Protein AF-A0A6G0UVH1-F1 (afdb_monomer_lite)

Structure (mmCIF, N/CA/C/O backbone):
data_AF-A0A6G0UVH1-F1
#
_entry.id   AF-A0A6G0UVH1-F1
#
loop_
_atom_site.group_PDB
_atom_site.id
_atom_site.type_symbol
_atom_site.label_atom_id
_atom_site.label_alt_id
_atom_site.label_comp_id
_atom_site.label_asym_id
_atom_site.label_entity_id
_atom_site.label_seq_id
_atom_site.pdbx_PDB_ins_code
_atom_site.Cartn_x
_atom_site.Cartn_y
_atom_site.Cartn_z
_atom_site.occupancy
_atom_site.B_iso_or_equiv
_atom_site.auth_seq_id
_atom_site.auth_comp_id
_atom_site.auth_asym_id
_atom_site.auth_atom_id
_atom_site.pdbx_PDB_model_num
ATOM 1 N N . MET A 1 1 ? 10.258 -23.123 -9.016 1.00 53.75 1 MET A N 1
ATOM 2 C CA . MET A 1 1 ? 9.969 -23.293 -7.576 1.00 53.75 1 MET A CA 1
ATOM 3 C C . MET A 1 1 ? 9.618 -21.955 -6.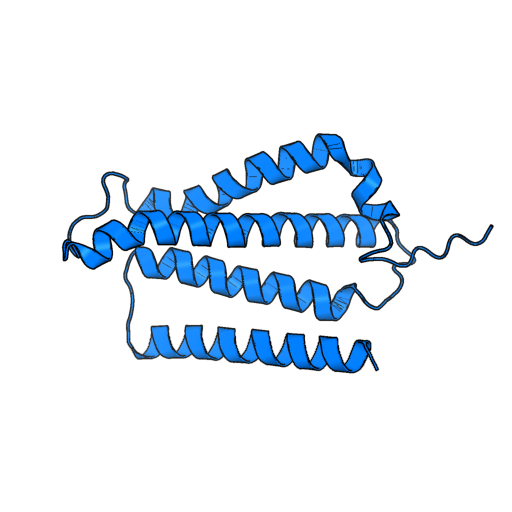923 1.00 53.75 1 MET A C 1
ATOM 5 O O . MET A 1 1 ? 8.527 -21.839 -6.387 1.00 53.75 1 MET A O 1
ATOM 9 N N . THR A 1 2 ? 10.441 -20.913 -7.093 1.00 67.81 2 THR A N 1
ATOM 10 C CA . THR A 1 2 ? 10.200 -19.553 -6.563 1.00 67.81 2 THR A CA 1
ATOM 11 C C . THR A 1 2 ? 8.867 -18.926 -7.005 1.00 67.81 2 THR A C 1
ATOM 13 O O . THR A 1 2 ? 8.185 -18.324 -6.189 1.00 67.81 2 THR A O 1
ATOM 16 N N . LYS A 1 3 ? 8.424 -19.139 -8.257 1.00 70.12 3 LYS A N 1
ATOM 17 C CA . LYS A 1 3 ? 7.145 -18.590 -8.765 1.00 70.12 3 LYS A CA 1
ATOM 18 C C . LYS A 1 3 ? 5.922 -19.067 -7.988 1.00 70.12 3 LYS A C 1
ATOM 20 O O . LYS A 1 3 ? 5.084 -18.277 -7.585 1.00 70.12 3 LYS A O 1
ATOM 25 N N . ILE A 1 4 ? 5.831 -20.383 -7.793 1.00 79.62 4 ILE A N 1
ATOM 26 C CA . ILE A 1 4 ? 4.699 -21.020 -7.113 1.00 79.62 4 ILE A CA 1
ATOM 27 C C . ILE A 1 4 ? 4.638 -20.514 -5.673 1.00 79.62 4 ILE A C 1
ATOM 29 O O . ILE A 1 4 ? 3.560 -20.205 -5.185 1.00 79.62 4 ILE A O 1
ATOM 33 N N . PHE A 1 5 ? 5.796 -20.345 -5.030 1.00 81.25 5 PHE A N 1
ATOM 34 C CA . PHE A 1 5 ? 5.878 -19.767 -3.695 1.00 81.25 5 PHE A CA 1
ATOM 35 C C . PHE A 1 5 ? 5.316 -18.339 -3.641 1.00 81.25 5 PHE A C 1
ATOM 37 O O . PHE A 1 5 ? 4.487 -18.064 -2.783 1.00 81.25 5 PHE A O 1
ATOM 44 N N . PHE A 1 6 ? 5.690 -17.455 -4.572 1.00 78.75 6 PHE A N 1
ATOM 45 C CA . PHE A 1 6 ? 5.151 -16.089 -4.611 1.00 78.75 6 PHE A CA 1
ATOM 46 C C . PHE A 1 6 ? 3.652 -16.042 -4.924 1.00 78.75 6 PHE A C 1
ATOM 48 O O . PHE A 1 6 ? 2.946 -15.254 -4.300 1.00 78.75 6 PHE A O 1
ATOM 55 N N . TYR A 1 7 ? 3.137 -16.893 -5.819 1.00 82.38 7 TYR A N 1
ATOM 56 C CA . TYR A 1 7 ? 1.691 -16.981 -6.068 1.00 82.38 7 TYR A CA 1
ATOM 57 C C . TYR A 1 7 ? 0.928 -17.464 -4.838 1.00 82.38 7 TYR A C 1
ATOM 59 O O . TYR A 1 7 ? -0.088 -16.875 -4.476 1.00 82.38 7 TYR A O 1
ATOM 67 N N . VAL A 1 8 ? 1.433 -18.504 -4.171 1.00 88.75 8 VAL A N 1
ATOM 68 C CA . VAL A 1 8 ? 0.836 -19.024 -2.937 1.00 88.75 8 VAL A CA 1
ATOM 69 C C . VAL A 1 8 ? 0.906 -17.975 -1.829 1.00 88.75 8 VAL A C 1
ATOM 71 O O . VAL A 1 8 ? -0.094 -17.759 -1.157 1.00 88.75 8 VAL A O 1
ATOM 74 N N . ALA A 1 9 ? 2.032 -17.276 -1.674 1.00 89.00 9 ALA A N 1
ATOM 75 C CA . ALA A 1 9 ? 2.186 -16.204 -0.693 1.00 89.00 9 ALA A CA 1
ATOM 76 C C . ALA A 1 9 ? 1.253 -15.019 -0.988 1.00 89.00 9 ALA A C 1
ATOM 78 O O . ALA A 1 9 ? 0.584 -14.536 -0.083 1.00 89.00 9 ALA A O 1
ATOM 79 N N . THR A 1 10 ? 1.140 -14.609 -2.254 1.00 90.44 10 THR A N 1
ATOM 80 C CA . THR A 1 10 ? 0.212 -13.554 -2.693 1.00 90.44 10 THR A CA 1
ATOM 81 C C . T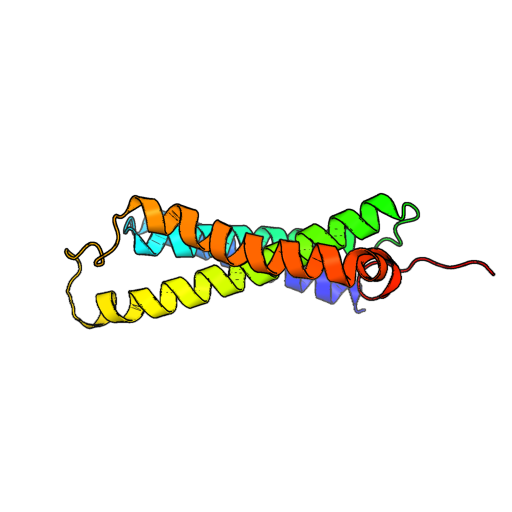HR A 1 10 ? -1.226 -13.936 -2.381 1.00 90.44 10 THR A C 1
ATOM 83 O O . THR A 1 10 ? -1.936 -13.171 -1.734 1.00 90.44 10 THR A O 1
ATOM 86 N N . PHE A 1 11 ? -1.647 -15.137 -2.787 1.00 92.06 11 PHE A N 1
ATOM 87 C CA . PHE A 1 11 ? -2.980 -15.649 -2.487 1.00 92.06 11 PHE A CA 1
ATOM 88 C C . PHE A 1 11 ? -3.232 -15.696 -0.978 1.00 92.06 11 PHE A C 1
ATOM 90 O O . PHE A 1 11 ? -4.271 -15.235 -0.519 1.00 92.06 11 PHE A O 1
ATOM 97 N N . TRP A 1 12 ? -2.270 -16.211 -0.210 1.00 94.44 12 TRP A N 1
ATOM 98 C CA . TRP A 1 12 ? -2.365 -16.331 1.239 1.00 94.44 12 TRP A CA 1
ATOM 99 C C . TRP A 1 12 ? -2.543 -14.970 1.907 1.00 94.44 12 TRP A C 1
ATOM 101 O O . TRP A 1 12 ? -3.492 -14.787 2.665 1.00 94.44 12 TRP A O 1
ATOM 111 N N . VAL A 1 13 ? -1.678 -14.002 1.598 1.00 94.00 13 VAL A N 1
ATOM 112 C CA . VAL A 1 13 ? -1.757 -12.666 2.196 1.00 94.00 13 VAL A CA 1
ATOM 113 C C . VAL A 1 13 ? -3.056 -11.976 1.801 1.00 94.00 13 VAL A C 1
ATOM 115 O O . VAL A 1 13 ? -3.789 -11.546 2.685 1.00 94.00 13 VAL A O 1
ATOM 118 N N . VAL A 1 14 ? -3.401 -11.944 0.510 1.00 94.94 14 VAL A N 1
ATOM 119 C CA . VAL A 1 14 ? -4.637 -11.299 0.039 1.00 94.94 14 VAL A CA 1
ATOM 120 C C . VAL A 1 14 ? -5.873 -11.932 0.684 1.00 94.94 14 VAL A C 1
ATOM 122 O O . VAL A 1 14 ? -6.758 -11.208 1.137 1.00 94.94 14 VAL A O 1
ATOM 125 N N . LEU A 1 15 ? -5.929 -13.264 0.784 1.00 96.31 15 LEU A N 1
ATOM 126 C CA . LEU A 1 15 ? -7.036 -13.972 1.428 1.00 96.31 15 LEU A CA 1
ATOM 127 C C . LEU A 1 15 ? -7.188 -13.567 2.897 1.00 96.31 15 LEU A C 1
ATOM 129 O O . LEU A 1 15 ? -8.288 -13.211 3.319 1.00 96.31 15 LEU A O 1
ATOM 133 N N . TRP A 1 16 ? -6.101 -13.593 3.670 1.00 96.94 16 TRP A N 1
ATOM 134 C CA . TRP A 1 16 ? -6.151 -13.231 5.087 1.00 96.94 16 TRP A CA 1
ATOM 135 C C . TRP A 1 16 ? -6.487 -11.758 5.295 1.00 96.94 16 TRP A C 1
ATOM 137 O O . TRP A 1 16 ? -7.307 -11.450 6.156 1.00 96.94 16 TRP A O 1
ATOM 147 N N . THR A 1 17 ? -5.952 -10.857 4.472 1.00 95.38 17 THR A N 1
ATOM 148 C CA . THR A 1 17 ? -6.303 -9.434 4.530 1.00 95.38 17 THR A CA 1
ATOM 149 C C . THR A 1 17 ? -7.789 -9.208 4.236 1.00 95.38 17 THR A C 1
ATOM 151 O O . THR A 1 17 ? -8.446 -8.451 4.948 1.00 95.38 17 THR A O 1
ATOM 154 N N . LEU A 1 18 ? -8.363 -9.913 3.254 1.00 95.56 18 LEU A N 1
ATOM 155 C CA . LEU A 1 18 ? -9.803 -9.856 2.971 1.00 95.56 18 LEU A CA 1
ATOM 156 C C . LEU A 1 18 ? -10.648 -10.403 4.128 1.00 95.56 18 LEU A C 1
ATOM 158 O O . LEU A 1 18 ? -11.663 -9.800 4.474 1.00 95.56 18 LEU A O 1
ATOM 162 N N . ILE A 1 19 ? -10.234 -11.511 4.751 1.00 95.62 19 ILE A N 1
ATOM 163 C CA . ILE A 1 19 ? -10.915 -12.064 5.932 1.00 95.62 19 ILE A CA 1
ATOM 164 C C . ILE A 1 19 ? -10.916 -11.043 7.075 1.00 95.62 19 ILE A C 1
ATOM 166 O O . ILE A 1 19 ? -11.957 -10.851 7.709 1.00 95.62 19 ILE A O 1
ATOM 170 N N . THR A 1 20 ? -9.797 -10.355 7.317 1.00 92.75 20 THR A N 1
ATOM 171 C CA . THR A 1 20 ? -9.705 -9.301 8.339 1.00 92.75 20 THR A CA 1
ATOM 172 C C . THR A 1 20 ? -10.653 -8.144 8.029 1.00 92.75 20 THR A C 1
ATOM 174 O O . THR A 1 20 ? -11.429 -7.741 8.900 1.00 92.75 20 THR A O 1
ATOM 177 N N . ILE A 1 21 ? -10.686 -7.674 6.775 1.00 92.69 21 ILE A N 1
ATOM 178 C CA . ILE A 1 21 ? -11.628 -6.637 6.328 1.00 92.69 21 ILE A CA 1
ATOM 179 C C . ILE A 1 21 ? -13.074 -7.064 6.618 1.00 92.69 21 ILE A C 1
ATOM 181 O O . ILE A 1 21 ? -13.810 -6.327 7.278 1.00 92.69 21 ILE A O 1
ATOM 185 N N . ILE A 1 22 ? -13.469 -8.257 6.161 1.00 93.00 22 ILE A N 1
ATOM 186 C CA . ILE A 1 22 ? -14.830 -8.791 6.322 1.00 93.00 22 ILE A CA 1
ATOM 187 C C . ILE A 1 22 ? -15.188 -8.925 7.804 1.00 93.00 22 ILE A C 1
ATOM 189 O O . ILE A 1 22 ? -16.258 -8.481 8.214 1.00 93.00 22 ILE A O 1
ATOM 193 N N . THR A 1 23 ? -14.296 -9.495 8.614 1.00 91.25 23 THR A N 1
ATOM 194 C CA . THR A 1 23 ? -14.519 -9.684 10.056 1.00 91.25 23 THR A CA 1
ATOM 195 C C . THR A 1 23 ? -14.762 -8.347 10.745 1.00 91.25 23 THR A C 1
ATOM 197 O O . THR A 1 23 ? -15.733 -8.203 11.484 1.00 91.25 23 THR A O 1
ATOM 200 N N . ASN A 1 24 ? -13.952 -7.335 10.438 1.00 87.50 24 ASN A N 1
ATOM 201 C CA . ASN A 1 24 ? -14.120 -5.999 11.001 1.00 87.50 24 ASN A CA 1
ATOM 202 C C . ASN A 1 24 ? -15.450 -5.341 10.588 1.00 87.50 24 ASN A C 1
ATOM 204 O O . ASN A 1 24 ? -16.090 -4.687 11.414 1.00 87.50 24 ASN A O 1
ATOM 208 N N . PHE A 1 25 ? -15.910 -5.548 9.347 1.00 86.38 25 PHE A N 1
ATOM 209 C CA . PHE A 1 25 ? -17.236 -5.092 8.910 1.00 86.38 25 PHE A CA 1
ATOM 210 C C . PHE A 1 25 ? -18.373 -5.818 9.643 1.00 86.38 25 PHE A C 1
ATOM 212 O O . PHE A 1 25 ? -19.328 -5.173 10.081 1.00 86.38 25 PHE A O 1
ATOM 219 N N . VAL A 1 26 ? -18.275 -7.142 9.808 1.00 89.81 26 VAL A N 1
ATOM 220 C CA . VAL A 1 26 ? -19.280 -7.960 10.514 1.00 89.81 26 VAL A CA 1
ATOM 221 C C . VAL A 1 26 ? -19.365 -7.578 11.995 1.00 89.81 26 VAL A C 1
ATOM 223 O O . VAL A 1 26 ? -20.467 -7.439 12.528 1.00 89.81 26 VAL A O 1
ATOM 226 N N . CYS A 1 27 ? -18.223 -7.334 12.640 1.00 86.62 27 CYS A N 1
ATOM 227 C CA . CYS A 1 27 ? -18.138 -6.890 14.033 1.00 86.62 27 CYS A CA 1
ATOM 228 C C . CYS A 1 27 ? -18.518 -5.413 14.238 1.00 86.62 27 CYS A C 1
ATOM 230 O O . CYS A 1 27 ? -18.584 -4.960 15.377 1.00 86.62 27 CYS A O 1
ATOM 232 N N . LYS A 1 28 ? -18.820 -4.672 13.162 1.00 80.94 28 LYS A N 1
ATOM 233 C CA . LYS A 1 28 ? -19.188 -3.246 13.184 1.00 80.94 28 LYS A CA 1
ATOM 234 C C . LYS A 1 28 ? -18.141 -2.341 13.843 1.00 80.94 28 LYS A C 1
ATOM 236 O O . LYS A 1 28 ? -18.480 -1.330 14.460 1.00 80.94 28 LYS A O 1
ATOM 241 N N . GLU A 1 29 ? -16.870 -2.675 13.671 1.00 74.81 29 GLU A N 1
ATOM 242 C CA . GLU A 1 29 ? -15.763 -1.820 14.088 1.00 74.81 29 GLU A CA 1
ATOM 243 C C . GLU A 1 29 ? -15.685 -0.620 13.129 1.00 74.81 29 GLU A C 1
ATOM 245 O O . GLU A 1 29 ? -15.154 -0.735 12.030 1.00 74.81 29 GLU A O 1
ATOM 250 N N . PHE A 1 30 ? -16.256 0.532 13.505 1.00 66.88 30 PHE A N 1
ATOM 251 C CA . PHE A 1 30 ? -16.339 1.739 12.654 1.00 66.88 30 PHE A CA 1
ATOM 252 C C . PHE A 1 30 ? -15.674 2.979 13.280 1.00 66.88 30 PHE A C 1
ATOM 254 O O . PHE A 1 30 ? -16.127 4.111 13.112 1.00 66.88 30 PHE A O 1
ATOM 261 N N . GLY A 1 31 ? -14.586 2.783 14.027 1.00 67.31 31 GLY A N 1
ATOM 262 C CA . GLY A 1 31 ? -13.818 3.884 14.617 1.00 67.31 31 GLY A CA 1
ATOM 263 C C . GLY A 1 31 ? -12.959 4.647 13.599 1.00 67.31 31 GLY A C 1
ATOM 264 O O . GLY A 1 31 ? -12.537 4.104 12.585 1.00 67.31 31 GLY A O 1
ATOM 265 N N . HIS A 1 32 ? -12.589 5.893 13.909 1.00 66.38 32 HIS A N 1
ATOM 266 C CA . HIS A 1 32 ? -11.651 6.671 13.078 1.00 66.38 32 HIS A CA 1
ATOM 267 C C . HIS A 1 32 ? -10.282 5.995 12.919 1.00 66.38 32 HIS A C 1
ATOM 269 O O . HIS A 1 32 ? -9.617 6.163 11.902 1.00 66.38 32 HIS A O 1
ATOM 275 N N . HIS A 1 33 ? -9.877 5.207 13.914 1.00 68.00 33 HIS A N 1
ATOM 276 C CA . HIS A 1 33 ? -8.670 4.387 13.862 1.00 68.00 33 HIS A CA 1
ATOM 277 C C . HIS A 1 33 ? -8.800 3.228 12.867 1.00 68.00 33 HIS A C 1
ATOM 279 O O . HIS A 1 33 ? -7.835 2.901 12.185 1.00 68.00 33 HIS A O 1
ATOM 285 N N . ARG A 1 34 ? -10.006 2.665 12.708 1.00 78.50 34 ARG A N 1
ATOM 286 C CA . ARG A 1 34 ? -10.265 1.582 11.755 1.00 78.50 34 ARG A CA 1
ATOM 287 C C . ARG A 1 34 ? -10.052 2.032 10.315 1.00 78.50 34 ARG A C 1
ATOM 289 O O . ARG A 1 34 ? -9.604 1.235 9.501 1.00 78.50 34 ARG A O 1
ATOM 296 N N . SER A 1 35 ? -10.360 3.287 10.004 1.00 78.69 35 SER A N 1
ATOM 297 C CA . SER A 1 35 ? -10.178 3.835 8.662 1.00 78.69 35 SER A CA 1
ATOM 298 C C . SER A 1 35 ? -8.723 3.794 8.194 1.00 78.69 35 SER A C 1
ATOM 300 O O . SER A 1 35 ? -8.480 3.504 7.027 1.00 78.69 35 SER A O 1
ATOM 302 N N . ILE A 1 36 ? -7.760 4.037 9.093 1.00 84.19 36 ILE A N 1
ATOM 303 C CA . ILE A 1 36 ? -6.328 3.927 8.774 1.00 84.19 36 ILE A CA 1
ATOM 304 C C . ILE A 1 36 ? -5.969 2.462 8.511 1.00 84.19 36 ILE A C 1
ATOM 306 O O . ILE A 1 36 ? -5.391 2.172 7.468 1.00 84.19 36 ILE A O 1
ATOM 310 N N . GLY A 1 37 ? -6.414 1.544 9.373 1.00 87.31 37 GLY A N 1
ATOM 311 C CA . GLY A 1 37 ? -6.197 0.112 9.162 1.00 87.31 37 GLY A CA 1
ATOM 312 C C . GLY A 1 37 ? -6.848 -0.415 7.882 1.00 87.31 37 GLY A C 1
ATOM 313 O O . GLY A 1 37 ? -6.278 -1.258 7.203 1.00 87.31 37 GLY A O 1
ATOM 314 N N . LEU A 1 38 ? -8.008 0.115 7.477 1.00 88.75 38 LEU A N 1
ATOM 315 C CA . LEU A 1 38 ? -8.629 -0.248 6.200 1.00 88.75 38 LEU A CA 1
ATOM 316 C C . LEU A 1 38 ? -7.791 0.245 5.011 1.00 88.75 38 LEU A C 1
ATOM 318 O O . LEU A 1 38 ? -7.630 -0.481 4.033 1.00 88.75 38 LEU A O 1
ATOM 322 N N . LEU A 1 39 ? -7.245 1.463 5.084 1.00 89.50 39 LEU A N 1
ATOM 323 C CA . LEU A 1 39 ? -6.327 1.975 4.062 1.00 89.50 39 LEU A CA 1
ATOM 324 C C . LEU A 1 39 ? -5.046 1.134 3.985 1.00 89.50 39 LEU A C 1
ATOM 326 O O . LEU A 1 39 ? -4.580 0.843 2.883 1.00 89.50 39 LEU A O 1
ATOM 330 N N . GLU A 1 40 ? -4.505 0.716 5.129 1.00 92.19 40 GLU A N 1
ATOM 331 C CA . GLU A 1 40 ? -3.357 -0.190 5.200 1.00 92.19 40 GLU A CA 1
ATOM 332 C C . GLU A 1 40 ? -3.661 -1.553 4.565 1.00 92.19 40 GLU A C 1
ATOM 334 O O . GLU A 1 40 ? -2.925 -1.996 3.685 1.00 92.19 40 GLU A O 1
ATOM 339 N N . GLU A 1 41 ? -4.769 -2.193 4.944 1.00 93.25 41 GLU A N 1
ATOM 340 C CA . GLU A 1 41 ? -5.204 -3.482 4.395 1.00 93.25 41 GLU A CA 1
ATOM 341 C C . GLU A 1 41 ? -5.365 -3.417 2.866 1.00 93.25 41 GLU A C 1
ATOM 343 O O . GLU A 1 41 ? -4.885 -4.294 2.142 1.00 93.25 41 GLU A O 1
ATOM 348 N N . LEU A 1 42 ? -5.978 -2.348 2.348 1.00 94.06 42 LEU A N 1
ATOM 349 C CA . LEU A 1 42 ? -6.104 -2.131 0.905 1.00 94.06 42 LEU A CA 1
ATOM 350 C C . LEU A 1 42 ? -4.737 -1.947 0.231 1.00 94.06 42 LEU A C 1
ATOM 352 O O . LEU A 1 42 ? -4.505 -2.498 -0.847 1.00 94.06 42 LEU A O 1
ATOM 356 N N . ALA A 1 43 ? -3.813 -1.220 0.860 1.00 93.50 43 ALA A N 1
ATOM 357 C CA . ALA A 1 43 ? -2.464 -1.038 0.338 1.00 93.50 43 ALA A CA 1
ATOM 358 C C . ALA A 1 43 ? -1.656 -2.345 0.333 1.00 93.50 43 ALA A C 1
ATOM 360 O O . ALA A 1 43 ? -0.953 -2.616 -0.640 1.00 93.50 43 ALA A O 1
ATOM 361 N N . ILE A 1 44 ? -1.799 -3.193 1.357 1.00 94.62 44 ILE A N 1
ATOM 362 C CA . ILE A 1 44 ? -1.193 -4.533 1.402 1.00 94.62 44 ILE A CA 1
ATOM 363 C C . ILE A 1 44 ? -1.699 -5.384 0.232 1.00 94.62 44 ILE A C 1
ATOM 365 O O . ILE A 1 44 ? -0.892 -6.022 -0.449 1.00 94.62 44 ILE A O 1
ATOM 369 N N . ILE A 1 45 ? -3.006 -5.360 -0.051 1.00 94.56 45 ILE A N 1
ATOM 370 C CA . ILE A 1 45 ? -3.575 -6.075 -1.203 1.00 94.56 45 ILE A CA 1
ATOM 371 C C . ILE A 1 45 ? -2.955 -5.565 -2.508 1.00 94.56 45 ILE A C 1
ATOM 373 O O . ILE A 1 45 ? -2.502 -6.373 -3.318 1.00 94.56 45 ILE A O 1
ATOM 377 N N . VAL A 1 46 ? -2.881 -4.244 -2.705 1.00 92.50 46 VAL A N 1
ATOM 378 C CA . VAL A 1 46 ? -2.259 -3.651 -3.902 1.00 92.50 46 VAL A CA 1
ATOM 379 C C . VAL A 1 46 ? -0.797 -4.086 -4.031 1.00 92.50 46 VAL A C 1
ATOM 381 O O . VAL A 1 46 ? -0.404 -4.557 -5.096 1.00 92.50 46 VAL A O 1
ATOM 384 N N . LEU A 1 47 ? -0.006 -4.010 -2.958 1.00 91.94 47 LEU A N 1
ATOM 385 C CA . LEU A 1 47 ? 1.405 -4.408 -2.968 1.00 91.94 47 LEU A CA 1
ATOM 386 C C . LEU A 1 47 ? 1.570 -5.861 -3.424 1.00 91.94 47 LEU A C 1
ATOM 388 O O . LEU A 1 47 ? 2.350 -6.147 -4.331 1.00 91.94 47 LEU A O 1
ATOM 392 N N . TRP A 1 48 ? 0.822 -6.778 -2.811 1.00 90.25 48 TRP A N 1
ATOM 393 C CA . TRP A 1 48 ? 0.943 -8.205 -3.092 1.00 90.25 48 TRP A CA 1
ATOM 394 C C . TRP A 1 48 ? 0.402 -8.588 -4.465 1.00 90.25 48 TRP A C 1
ATOM 396 O O . TRP A 1 48 ? 1.006 -9.428 -5.126 1.00 90.25 48 TRP A O 1
ATOM 406 N N . VAL A 1 49 ? -0.664 -7.943 -4.943 1.00 88.50 49 VAL A N 1
ATOM 407 C CA . VAL A 1 49 ? -1.135 -8.127 -6.323 1.00 88.50 49 VAL A CA 1
ATOM 408 C C . VAL A 1 49 ? -0.062 -7.679 -7.312 1.00 88.50 49 VAL A C 1
ATOM 410 O O . VAL A 1 49 ? 0.253 -8.423 -8.239 1.00 88.50 49 VAL A O 1
ATOM 413 N N . PHE A 1 50 ? 0.554 -6.513 -7.102 1.00 85.44 50 PHE A N 1
ATOM 414 C CA . PHE A 1 50 ? 1.603 -6.039 -8.001 1.00 85.44 50 PHE A CA 1
ATOM 415 C C . PHE A 1 50 ? 2.857 -6.923 -7.944 1.00 85.44 50 PHE A C 1
ATOM 417 O O . PHE A 1 50 ? 3.430 -7.228 -8.988 1.00 85.44 50 PHE A O 1
ATOM 424 N N . LEU A 1 51 ? 3.247 -7.411 -6.763 1.00 82.31 51 LEU A N 1
ATOM 425 C CA . LEU A 1 51 ? 4.356 -8.358 -6.631 1.00 82.31 51 LEU A CA 1
ATOM 426 C C . LEU A 1 51 ? 4.051 -9.702 -7.309 1.00 82.31 51 LEU A C 1
ATOM 428 O O . LEU A 1 51 ? 4.868 -10.203 -8.075 1.00 82.31 51 LEU A O 1
ATOM 432 N N . GLY A 1 52 ? 2.879 -10.285 -7.062 1.00 75.81 52 GLY A N 1
ATOM 433 C CA . GLY A 1 52 ? 2.504 -11.592 -7.603 1.00 75.81 52 GLY A CA 1
ATOM 434 C C . GLY A 1 52 ? 2.263 -11.597 -9.115 1.00 75.81 52 GLY A C 1
ATOM 435 O O . GLY A 1 52 ? 2.513 -12.612 -9.764 1.00 75.81 52 GLY A O 1
ATOM 436 N N . VAL A 1 53 ? 1.795 -10.480 -9.683 1.00 74.44 53 VAL A N 1
ATOM 437 C CA . VAL A 1 53 ? 1.498 -10.356 -11.121 1.00 74.44 53 VAL A CA 1
ATOM 438 C C . VAL A 1 53 ? 2.711 -9.865 -11.913 1.00 74.44 53 VAL A C 1
ATOM 440 O O . VAL A 1 53 ? 3.004 -10.422 -12.967 1.00 74.44 53 VAL A O 1
ATOM 443 N N . PHE A 1 54 ? 3.435 -8.854 -11.423 1.00 68.25 54 PHE A N 1
ATOM 444 C CA . PHE A 1 54 ? 4.395 -8.108 -12.245 1.00 68.25 54 PHE A CA 1
ATOM 445 C C . PHE A 1 54 ? 5.874 -8.399 -11.966 1.00 68.25 54 PHE A C 1
ATOM 447 O O . PHE A 1 54 ? 6.712 -8.000 -12.763 1.00 68.25 54 PHE A O 1
ATOM 454 N N . VAL A 1 55 ? 6.231 -9.119 -10.895 1.00 64.38 55 VAL A N 1
ATOM 455 C CA . VAL A 1 55 ? 7.643 -9.494 -10.637 1.00 64.38 55 VAL A CA 1
ATOM 456 C C . VAL A 1 55 ? 8.129 -10.599 -11.579 1.00 64.38 55 VAL A C 1
ATOM 458 O O . VAL A 1 55 ? 9.331 -10.840 -11.685 1.00 64.38 55 VAL A O 1
ATOM 461 N N . TRP A 1 56 ? 7.218 -11.303 -12.257 1.00 56.97 56 TRP A N 1
ATOM 462 C CA . TRP A 1 56 ? 7.582 -12.506 -12.997 1.00 56.97 56 TRP A CA 1
ATOM 463 C C . TRP A 1 56 ? 7.763 -12.318 -14.508 1.00 56.97 56 TRP A C 1
ATOM 465 O O . TRP A 1 56 ? 8.681 -12.916 -15.074 1.00 56.97 56 TRP A O 1
ATOM 475 N N . ASP A 1 57 ? 6.922 -11.528 -15.174 1.00 56.81 57 ASP A N 1
ATOM 476 C CA . ASP A 1 57 ? 7.081 -11.342 -16.613 1.00 56.81 57 ASP A CA 1
ATOM 477 C C . ASP A 1 57 ? 8.171 -10.301 -16.882 1.00 56.81 57 ASP A C 1
ATOM 479 O O . ASP A 1 57 ? 8.077 -9.175 -16.385 1.00 56.81 57 ASP A O 1
ATOM 483 N N . PRO A 1 58 ? 9.227 -10.643 -17.651 1.00 56.06 58 PRO A N 1
ATOM 484 C CA . PRO A 1 58 ? 10.180 -9.649 -18.101 1.00 56.06 58 PRO A CA 1
ATOM 485 C C . PRO A 1 58 ? 9.397 -8.625 -18.910 1.00 56.06 58 PRO A C 1
ATOM 487 O O . PRO A 1 58 ? 8.939 -8.897 -20.021 1.00 56.06 58 PRO A O 1
ATOM 490 N N . PHE A 1 59 ? 9.202 -7.446 -18.329 1.00 61.31 59 PHE A N 1
ATOM 491 C CA . PHE A 1 59 ? 8.637 -6.341 -19.066 1.00 61.31 59 PHE A CA 1
ATOM 492 C C . PHE A 1 59 ? 9.573 -6.041 -20.231 1.00 61.31 59 PHE A C 1
ATOM 494 O O . PHE A 1 59 ? 10.666 -5.510 -20.054 1.00 61.31 59 PHE A O 1
ATOM 501 N N . THR A 1 60 ? 9.119 -6.354 -21.441 1.00 61.34 60 THR A N 1
ATOM 502 C CA . THR A 1 60 ? 9.746 -5.870 -22.675 1.00 61.34 60 THR A CA 1
ATOM 503 C C . THR A 1 60 ? 9.598 -4.356 -22.808 1.00 61.34 60 THR A C 1
ATOM 505 O O . THR A 1 60 ? 10.348 -3.719 -23.539 1.00 61.34 60 THR A O 1
ATOM 508 N N . ASN A 1 61 ? 8.642 -3.771 -22.080 1.00 72.38 61 ASN A N 1
ATOM 509 C CA . ASN A 1 61 ? 8.389 -2.342 -22.038 1.00 72.38 61 ASN A CA 1
ATOM 510 C C . ASN A 1 61 ? 8.952 -1.716 -20.751 1.00 72.38 61 ASN A C 1
ATOM 512 O O . ASN A 1 61 ? 8.359 -1.825 -19.674 1.00 72.38 61 ASN A O 1
ATOM 516 N N . GLU A 1 62 ? 10.059 -0.990 -20.894 1.00 75.81 62 GLU A N 1
ATOM 517 C CA . GLU A 1 62 ? 10.731 -0.243 -19.823 1.00 75.81 62 GLU A CA 1
ATOM 518 C C . GLU A 1 62 ? 9.785 0.706 -19.065 1.00 75.81 62 GLU A C 1
ATOM 520 O O . GLU A 1 62 ? 9.886 0.863 -17.847 1.00 75.81 62 GLU A O 1
ATOM 525 N N . THR A 1 63 ? 8.802 1.293 -19.755 1.00 77.62 63 THR A N 1
ATOM 526 C CA . THR A 1 63 ? 7.847 2.231 -19.146 1.00 77.62 63 THR A CA 1
ATOM 527 C C . THR A 1 63 ? 6.926 1.525 -18.153 1.00 77.62 63 THR A C 1
ATOM 529 O O . THR A 1 63 ? 6.670 2.051 -17.069 1.00 77.62 63 THR A O 1
ATOM 532 N N . LEU A 1 64 ? 6.454 0.318 -18.488 1.00 76.56 64 LEU A N 1
ATOM 533 C CA . LEU A 1 64 ? 5.605 -0.483 -17.599 1.00 76.56 64 LEU A CA 1
ATOM 534 C C . LEU A 1 64 ? 6.388 -0.994 -16.390 1.00 76.56 64 LEU A C 1
ATOM 536 O O . LEU A 1 64 ? 5.875 -0.964 -15.270 1.00 76.56 64 LEU A O 1
ATOM 540 N N . CYS A 1 65 ? 7.645 -1.386 -16.601 1.00 76.75 65 CYS A N 1
ATOM 541 C CA . CYS A 1 65 ? 8.544 -1.746 -15.515 1.00 76.75 65 CYS A CA 1
ATOM 542 C C . CYS A 1 65 ? 8.714 -0.589 -14.519 1.00 76.75 65 CYS A C 1
ATOM 544 O O . CYS A 1 65 ? 8.476 -0.734 -13.318 1.00 76.75 65 CYS A O 1
ATOM 546 N N . LYS A 1 66 ? 9.065 0.591 -15.040 1.00 78.81 66 LYS A N 1
ATOM 547 C CA . LYS A 1 66 ? 9.270 1.794 -14.238 1.00 78.81 66 LYS A CA 1
ATOM 548 C C . LYS A 1 66 ? 8.007 2.186 -13.473 1.00 78.81 66 LYS A C 1
ATOM 550 O O . LYS A 1 66 ? 8.085 2.478 -12.283 1.00 78.81 66 LYS A O 1
ATOM 555 N N . ALA A 1 67 ? 6.846 2.151 -14.128 1.00 82.19 67 ALA A N 1
ATOM 556 C CA . ALA A 1 67 ? 5.562 2.428 -13.489 1.00 82.19 67 ALA A CA 1
ATOM 557 C C . ALA A 1 67 ? 5.267 1.442 -12.347 1.00 82.19 67 ALA A C 1
ATOM 559 O O . ALA A 1 67 ? 4.891 1.864 -11.256 1.00 82.19 67 ALA A O 1
ATOM 560 N N . THR A 1 68 ? 5.508 0.147 -12.566 1.00 82.00 68 THR A N 1
ATOM 561 C CA . THR A 1 68 ? 5.341 -0.899 -11.544 1.00 82.00 68 THR A CA 1
ATOM 562 C C . THR A 1 68 ? 6.244 -0.645 -10.338 1.00 82.00 68 THR A C 1
ATOM 564 O O . THR A 1 68 ? 5.771 -0.688 -9.203 1.00 82.00 68 THR A O 1
ATOM 567 N N . GLY A 1 69 ? 7.518 -0.308 -10.562 1.00 81.25 69 GLY A N 1
ATOM 568 C CA . GLY A 1 69 ? 8.447 0.041 -9.486 1.00 81.25 69 GLY A CA 1
ATOM 569 C C . GLY A 1 69 ? 7.996 1.264 -8.680 1.00 81.25 69 GLY A C 1
ATOM 570 O O . GLY A 1 69 ? 8.082 1.252 -7.454 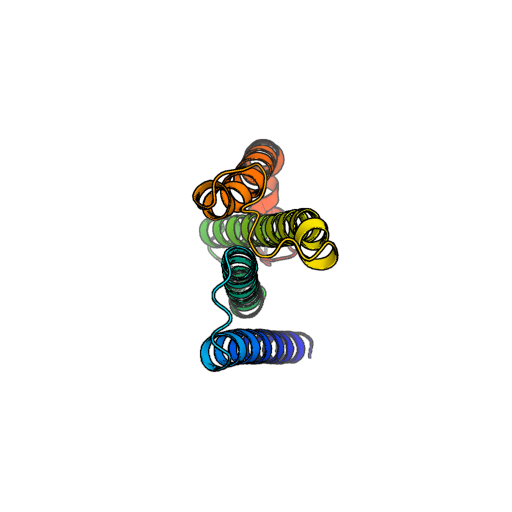1.00 81.25 69 GLY A O 1
ATOM 571 N N . ILE A 1 70 ? 7.466 2.297 -9.346 1.00 86.12 70 ILE A N 1
ATOM 572 C CA . ILE A 1 70 ? 6.925 3.495 -8.680 1.00 86.12 70 ILE A CA 1
ATOM 573 C C . ILE A 1 70 ? 5.725 3.134 -7.805 1.00 86.12 70 ILE A C 1
ATOM 575 O O . ILE A 1 70 ? 5.655 3.583 -6.661 1.00 86.12 70 ILE A O 1
ATOM 579 N N . VAL A 1 71 ? 4.806 2.310 -8.319 1.00 88.19 71 VAL A N 1
ATOM 580 C CA . VAL A 1 71 ? 3.640 1.850 -7.555 1.00 88.19 71 VAL A CA 1
ATOM 581 C C . VAL A 1 71 ? 4.090 1.051 -6.335 1.00 88.19 71 VAL A C 1
ATOM 583 O O . VAL A 1 71 ? 3.716 1.409 -5.225 1.00 88.19 71 VAL A O 1
ATOM 586 N N . LEU A 1 72 ? 4.947 0.040 -6.511 1.00 88.00 72 LEU A N 1
ATOM 587 C CA . LEU A 1 72 ? 5.455 -0.783 -5.407 1.00 88.00 72 LEU A CA 1
ATOM 588 C C . LEU A 1 72 ? 6.146 0.061 -4.330 1.00 88.00 72 LEU A C 1
ATOM 590 O O . LEU A 1 72 ? 5.882 -0.116 -3.140 1.00 88.00 72 LEU A O 1
ATOM 594 N N . HIS A 1 73 ? 6.993 1.004 -4.744 1.00 88.31 73 HIS A N 1
ATOM 595 C CA . HIS A 1 73 ? 7.683 1.904 -3.831 1.00 88.31 73 HIS A CA 1
ATOM 596 C C . HIS A 1 73 ? 6.711 2.796 -3.049 1.00 88.31 73 HIS A C 1
ATOM 598 O O . HIS A 1 73 ? 6.777 2.847 -1.819 1.00 88.31 73 HIS A O 1
ATOM 604 N N . PHE A 1 74 ? 5.780 3.459 -3.742 1.00 91.38 74 PHE A N 1
ATOM 605 C CA . PHE A 1 74 ? 4.778 4.301 -3.094 1.00 91.38 74 PHE A CA 1
ATOM 606 C C . PHE A 1 74 ? 3.915 3.492 -2.121 1.00 91.38 74 PHE A C 1
ATOM 608 O O . PHE A 1 74 ? 3.724 3.910 -0.981 1.00 91.38 74 PHE A O 1
ATOM 615 N N . THR A 1 75 ? 3.431 2.319 -2.538 1.00 91.69 75 THR A N 1
ATOM 616 C CA . THR A 1 75 ? 2.587 1.457 -1.705 1.00 91.69 75 THR A CA 1
ATOM 617 C C . THR A 1 75 ? 3.321 0.995 -0.448 1.00 91.69 75 THR A C 1
ATOM 619 O O . THR A 1 75 ? 2.732 1.001 0.631 1.00 91.69 75 THR A O 1
ATOM 622 N N . LEU A 1 76 ? 4.610 0.657 -0.548 1.00 91.62 76 LEU A N 1
ATOM 623 C CA . LEU A 1 76 ? 5.405 0.244 0.608 1.00 91.62 76 LEU A CA 1
ATOM 624 C C . LEU A 1 76 ? 5.594 1.389 1.612 1.00 91.62 76 LEU A C 1
ATOM 626 O O . LEU A 1 76 ? 5.385 1.191 2.808 1.00 91.62 76 LEU A O 1
ATOM 630 N N . ILE A 1 77 ? 5.918 2.596 1.140 1.00 93.00 77 ILE A N 1
ATOM 631 C CA . ILE A 1 77 ? 5.996 3.780 2.009 1.00 93.00 77 ILE A CA 1
ATOM 632 C C . ILE A 1 77 ? 4.629 4.080 2.635 1.00 93.00 77 ILE A C 1
ATOM 634 O O . ILE A 1 77 ? 4.555 4.414 3.816 1.00 93.00 77 ILE A O 1
ATOM 638 N N . PHE A 1 78 ? 3.545 3.947 1.872 1.00 93.94 78 PHE A N 1
ATOM 639 C CA . PHE A 1 78 ? 2.195 4.202 2.363 1.00 93.94 78 PHE A CA 1
ATOM 640 C C . PHE A 1 78 ? 1.786 3.252 3.492 1.00 93.94 78 PHE A C 1
ATOM 642 O O . PHE A 1 78 ? 1.280 3.718 4.510 1.00 93.94 78 PHE A O 1
ATOM 649 N N . ILE A 1 79 ? 2.090 1.956 3.374 1.00 93.56 79 ILE A N 1
ATOM 650 C CA . ILE A 1 79 ? 1.883 0.983 4.461 1.00 93.56 79 ILE A CA 1
ATOM 651 C C . ILE A 1 79 ? 2.669 1.401 5.710 1.00 93.56 79 ILE A C 1
ATOM 653 O O . ILE A 1 79 ? 2.118 1.434 6.808 1.00 93.56 79 ILE A O 1
ATOM 657 N N . MET A 1 80 ? 3.938 1.792 5.552 1.00 91.88 80 MET A N 1
ATOM 658 C CA . MET A 1 80 ? 4.760 2.249 6.681 1.00 91.88 80 MET A CA 1
ATOM 659 C C . MET A 1 80 ? 4.200 3.521 7.328 1.00 91.88 80 MET A C 1
ATOM 661 O O . MET A 1 80 ? 4.210 3.647 8.552 1.00 91.88 80 MET A O 1
ATOM 665 N N . ALA A 1 81 ? 3.679 4.455 6.528 1.00 91.00 81 ALA A N 1
ATOM 666 C CA . ALA A 1 81 ? 3.019 5.650 7.036 1.00 91.00 81 ALA A CA 1
ATOM 667 C C . ALA A 1 81 ? 1.757 5.293 7.839 1.00 91.00 81 ALA A C 1
ATOM 669 O O . ALA A 1 81 ? 1.585 5.820 8.939 1.00 91.00 81 ALA A O 1
ATOM 670 N N . CYS A 1 82 ? 0.915 4.378 7.343 1.00 90.00 82 CYS A N 1
ATOM 671 C CA . CYS A 1 82 ? -0.248 3.881 8.082 1.00 90.00 82 CYS A CA 1
ATOM 672 C C . CYS A 1 82 ? 0.151 3.291 9.440 1.00 90.00 82 CYS A C 1
ATOM 674 O O . CYS A 1 82 ? -0.364 3.757 10.454 1.00 90.00 82 CYS A O 1
ATOM 676 N N . LEU A 1 83 ? 1.140 2.391 9.480 1.00 88.25 83 LEU A N 1
ATOM 677 C CA . LEU A 1 83 ? 1.632 1.777 10.722 1.00 88.25 83 LEU A CA 1
ATOM 678 C C . LEU A 1 83 ? 2.122 2.812 11.746 1.00 88.25 83 LEU A C 1
ATOM 680 O O . LEU A 1 83 ? 1.848 2.707 12.943 1.00 88.25 83 LEU A O 1
ATOM 684 N N . VAL A 1 84 ? 2.834 3.845 11.288 1.00 86.38 84 VAL A N 1
ATOM 685 C CA . VAL A 1 84 ? 3.285 4.947 12.151 1.00 86.38 84 VAL A CA 1
ATOM 686 C C . VAL A 1 84 ? 2.093 5.713 12.729 1.00 86.38 84 VAL A C 1
ATOM 688 O O . VAL A 1 84 ? 2.080 6.031 13.922 1.00 86.38 84 VAL A O 1
ATOM 691 N N . PHE A 1 85 ? 1.071 5.991 11.918 1.00 83.88 85 PHE A N 1
ATOM 692 C CA . PHE A 1 85 ? -0.139 6.655 12.397 1.00 83.88 85 PHE A CA 1
ATOM 693 C C . PHE A 1 85 ? -0.936 5.784 13.362 1.00 83.88 85 PHE A C 1
ATOM 695 O O . PHE A 1 85 ? -1.352 6.283 14.410 1.00 83.88 85 PHE A O 1
ATOM 702 N N . GLU A 1 86 ? -1.084 4.492 13.084 1.00 79.81 86 GLU A N 1
ATOM 703 C CA . GLU A 1 86 ? -1.681 3.551 14.029 1.00 79.81 86 GLU A CA 1
ATOM 704 C C . GLU A 1 86 ? -0.927 3.540 15.362 1.00 79.81 86 GLU A C 1
ATOM 706 O O . GLU A 1 86 ? -1.560 3.620 16.413 1.00 79.81 86 GLU A O 1
ATOM 711 N N . ALA A 1 87 ? 0.409 3.560 15.350 1.00 80.44 87 ALA A N 1
ATOM 712 C CA . ALA A 1 87 ? 1.215 3.631 16.568 1.00 80.44 87 ALA A CA 1
ATOM 713 C C . ALA A 1 87 ? 0.984 4.932 17.363 1.00 80.44 87 ALA A C 1
ATOM 715 O O . ALA A 1 87 ? 0.887 4.902 18.596 1.00 80.44 87 ALA A O 1
ATOM 716 N N . PHE A 1 88 ? 0.835 6.079 16.690 1.00 76.56 88 PHE A N 1
ATOM 717 C CA . PHE A 1 88 ? 0.485 7.338 17.359 1.00 76.56 88 PHE A CA 1
ATOM 718 C C . PHE A 1 88 ? -0.903 7.285 18.007 1.00 76.56 88 PHE A C 1
ATOM 720 O O . PHE A 1 88 ? -1.092 7.811 19.111 1.00 76.56 88 PHE A O 1
ATOM 727 N N . PHE A 1 89 ? -1.854 6.609 17.365 1.00 70.19 89 PHE A N 1
ATOM 728 C CA . PHE A 1 89 ? -3.204 6.413 17.887 1.00 70.19 89 PHE A CA 1
ATOM 729 C C . PHE A 1 89 ? -3.331 5.253 18.885 1.00 70.19 89 PHE A C 1
ATOM 731 O O . PHE A 1 89 ? -4.231 5.256 19.723 1.00 70.19 89 PHE A O 1
ATOM 738 N N . ALA A 1 90 ? -2.398 4.304 18.918 1.00 69.38 90 ALA A N 1
ATOM 739 C CA . ALA A 1 90 ? -2.391 3.232 19.913 1.00 69.38 90 ALA A CA 1
ATOM 740 C C . ALA A 1 90 ? -2.356 3.803 21.343 1.00 69.38 90 ALA A C 1
ATOM 742 O O . ALA A 1 90 ? -2.994 3.286 22.263 1.00 69.38 90 ALA A O 1
ATOM 743 N N . ARG A 1 91 ? -1.695 4.955 21.525 1.00 63.88 91 ARG A N 1
ATOM 744 C CA . ARG A 1 91 ? -1.664 5.678 22.804 1.00 63.88 91 ARG A CA 1
ATOM 745 C C . ARG A 1 91 ? -3.031 6.240 23.221 1.00 63.88 91 ARG A C 1
ATOM 747 O O . ARG A 1 91 ? -3.275 6.346 24.425 1.00 63.88 91 ARG A O 1
ATOM 754 N N . SER A 1 92 ? -3.910 6.612 22.282 1.00 60.69 92 SER A N 1
ATOM 755 C CA . SER A 1 92 ? -5.284 7.034 22.605 1.00 60.69 92 SER A CA 1
ATOM 756 C C . SER A 1 92 ? -6.183 5.848 22.949 1.00 60.69 92 SER A C 1
ATOM 758 O O . SER A 1 92 ? -6.998 5.973 23.863 1.00 60.69 92 SER A O 1
ATOM 760 N N . ILE A 1 93 ? -5.961 4.692 22.313 1.00 59.72 93 ILE A N 1
ATOM 761 C CA . ILE A 1 93 ? -6.690 3.441 22.578 1.00 59.72 93 ILE A CA 1
ATOM 762 C C . ILE A 1 93 ? -6.418 2.937 24.008 1.00 59.72 93 ILE A C 1
ATOM 764 O O . ILE A 1 93 ? -7.352 2.712 24.774 1.00 59.72 93 ILE A O 1
ATOM 768 N N . VAL A 1 94 ? -5.148 2.842 24.421 1.00 60.59 94 VAL A N 1
ATOM 769 C CA . VAL A 1 94 ? -4.759 2.299 25.745 1.00 60.59 94 VAL A CA 1
ATOM 770 C C . VAL A 1 94 ? -5.194 3.196 26.912 1.00 60.59 94 VAL A C 1
ATOM 772 O O . VAL A 1 94 ? -5.438 2.716 28.015 1.00 60.59 94 VAL A O 1
ATOM 775 N N . LYS A 1 95 ? -5.321 4.510 26.693 1.00 59.06 95 LYS A N 1
ATOM 776 C CA . LYS A 1 95 ? -5.754 5.457 27.735 1.00 59.06 95 LYS A CA 1
ATOM 777 C C . LYS A 1 95 ? -7.275 5.524 27.931 1.00 59.06 95 LYS A C 1
ATOM 779 O O . LYS A 1 95 ? -7.725 6.384 28.683 1.00 59.06 95 LYS A O 1
ATOM 784 N N . GLY A 1 96 ? -8.056 4.668 27.263 1.00 52.03 96 GLY A N 1
ATOM 785 C CA . GLY A 1 96 ? -9.513 4.605 27.427 1.00 52.03 96 GLY A CA 1
ATOM 786 C C . GLY A 1 96 ? -10.256 5.867 26.972 1.00 52.03 96 GLY A C 1
ATOM 787 O O . GLY A 1 96 ? -11.417 6.052 27.314 1.00 52.03 96 GLY A O 1
ATOM 788 N N . ASN A 1 97 ? -9.607 6.746 26.204 1.00 55.06 97 ASN A N 1
ATOM 789 C CA . ASN A 1 97 ? -10.226 7.958 25.669 1.00 55.06 97 ASN A CA 1
ATOM 790 C C . ASN A 1 97 ? -10.852 7.669 24.296 1.00 55.06 97 ASN A C 1
ATOM 792 O O . ASN A 1 97 ? -10.497 8.317 23.313 1.00 55.06 97 ASN A O 1
ATOM 796 N N . SER A 1 98 ? -11.774 6.706 24.226 1.00 50.78 98 SER A N 1
ATOM 797 C CA . SER A 1 98 ? -12.494 6.358 22.988 1.00 50.78 98 SER A CA 1
ATOM 798 C C . SER A 1 98 ? -13.261 7.544 22.382 1.00 50.78 98 SER A C 1
ATOM 800 O O . SER A 1 98 ? -13.505 7.562 21.181 1.00 50.78 98 SER A O 1
ATOM 802 N N . GLU A 1 99 ? -13.593 8.553 23.194 1.00 48.94 99 GLU A N 1
ATOM 803 C CA . GLU A 1 99 ? -14.299 9.770 22.771 1.00 48.94 99 GLU A CA 1
ATOM 804 C C . GLU A 1 99 ? -13.381 10.946 22.418 1.00 48.94 99 GLU A C 1
ATOM 806 O O . GLU A 1 99 ? -13.831 11.926 21.817 1.00 48.94 99 GLU A O 1
ATOM 811 N N . LYS A 1 100 ? -12.081 10.882 22.745 1.00 47.06 100 LYS A N 1
ATOM 812 C CA . LYS A 1 100 ? -11.151 11.886 22.229 1.00 47.06 100 LYS A CA 1
ATOM 813 C C . LYS A 1 100 ? -10.782 11.476 20.818 1.00 47.06 100 LYS A C 1
ATOM 815 O O . LYS A 1 100 ? -9.786 10.787 20.601 1.00 47.06 100 LYS A O 1
ATOM 820 N N . ASN A 1 101 ? -11.529 12.025 19.859 1.00 47.88 101 ASN A N 1
ATOM 821 C CA . ASN A 1 101 ? -10.903 12.526 18.640 1.00 47.88 101 ASN A CA 1
ATOM 822 C C . ASN A 1 101 ? -9.541 13.081 19.069 1.00 47.88 101 ASN A C 1
ATOM 824 O O . ASN A 1 101 ? -9.488 13.905 19.990 1.00 47.88 101 ASN A O 1
ATOM 828 N N . GLY A 1 102 ? -8.443 12.545 18.531 1.00 49.88 102 GLY A N 1
ATOM 829 C CA . GLY A 1 102 ? -7.117 13.060 18.853 1.00 49.88 102 GLY A CA 1
ATOM 830 C C . GLY A 1 102 ? -7.098 14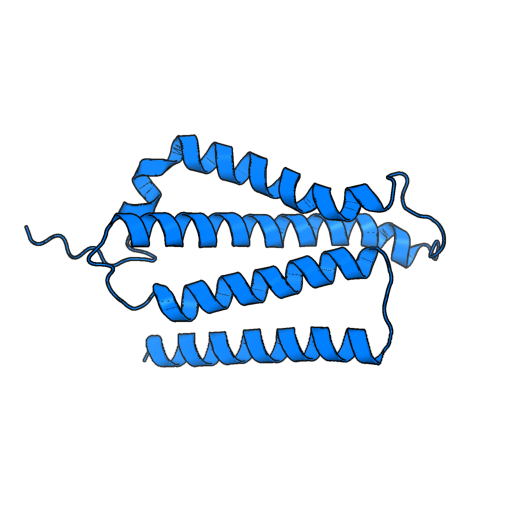.588 18.726 1.00 49.88 102 GLY A C 1
ATOM 831 O O . GLY A 1 102 ? -8.004 15.199 18.165 1.00 49.88 102 GLY A O 1
ATOM 832 N N . SER A 1 103 ? -6.046 15.249 19.198 1.00 52.59 103 SER A N 1
ATOM 833 C CA . SER A 1 103 ? -5.909 16.708 19.037 1.00 52.59 103 SER A CA 1
ATOM 834 C C . SER A 1 103 ? -6.004 17.199 17.577 1.00 52.59 103 SER A C 1
ATOM 836 O O . SER A 1 103 ? -6.035 18.402 17.342 1.00 52.59 103 SER A O 1
ATOM 838 N N . LEU A 1 104 ? -6.029 16.281 16.605 1.00 55.41 104 LEU A N 1
ATOM 839 C CA . LEU A 1 104 ? -6.230 16.517 15.187 1.00 55.41 104 LEU A CA 1
ATOM 840 C C . LEU A 1 104 ? -7.663 16.147 14.764 1.00 55.41 104 LEU A C 1
ATOM 842 O O . LEU A 1 104 ? -8.150 15.072 15.125 1.00 55.41 104 LEU A O 1
ATOM 846 N N . PRO A 1 105 ? -8.337 16.995 13.965 1.00 61.16 105 PRO A N 1
ATOM 847 C CA . PRO A 1 105 ? -9.656 16.686 13.436 1.00 61.16 105 PRO A CA 1
ATOM 848 C C . PRO A 1 105 ? -9.646 15.375 12.646 1.00 61.16 105 PRO A C 1
ATOM 850 O O . PRO A 1 105 ? -8.803 15.155 11.782 1.00 61.16 105 PRO A O 1
ATOM 853 N N . ALA A 1 106 ? -10.650 14.551 12.929 1.00 61.66 106 ALA A N 1
ATOM 854 C CA . ALA A 1 106 ? -11.003 13.287 12.293 1.00 61.66 106 ALA A CA 1
ATOM 855 C C . ALA A 1 106 ? -10.632 13.150 10.804 1.00 61.66 106 ALA A C 1
ATOM 857 O O . ALA A 1 106 ? -10.051 12.148 10.398 1.00 61.66 106 ALA A O 1
ATOM 858 N N . PHE A 1 107 ? -10.953 14.162 9.996 1.00 65.94 107 PHE A N 1
ATOM 859 C CA . PHE A 1 107 ? -10.703 14.178 8.556 1.00 65.94 107 PHE A CA 1
ATOM 860 C C . PHE A 1 107 ? -9.209 14.131 8.187 1.00 65.94 107 PHE A C 1
ATOM 862 O O . PHE A 1 107 ? -8.843 13.519 7.184 1.00 65.94 107 PHE A O 1
ATOM 869 N N . LEU A 1 108 ? -8.327 14.716 9.006 1.00 66.81 108 LEU A N 1
ATOM 870 C CA . LEU A 1 108 ? -6.887 14.703 8.739 1.00 66.81 108 LEU A CA 1
ATOM 871 C C . LEU A 1 108 ? -6.315 13.289 8.786 1.00 66.81 108 LEU A C 1
ATOM 873 O O . LEU A 1 108 ? -5.414 12.996 8.011 1.00 66.81 108 LEU A O 1
ATOM 877 N N . ASN A 1 109 ? -6.878 12.394 9.600 1.00 66.81 109 ASN A N 1
ATOM 878 C CA . ASN A 1 109 ? -6.414 11.008 9.714 1.00 66.81 109 ASN A CA 1
ATOM 879 C C . ASN A 1 109 ? -6.533 10.223 8.398 1.00 66.81 109 ASN A C 1
ATOM 881 O O . ASN A 1 109 ? -5.781 9.279 8.187 1.00 66.81 109 ASN A O 1
ATOM 885 N N . TYR A 1 110 ? -7.437 10.631 7.503 1.00 69.69 110 TYR A N 1
ATOM 886 C CA . TYR A 1 110 ? -7.624 9.999 6.195 1.00 69.69 110 TYR A CA 1
ATOM 887 C C . TYR A 1 110 ? -6.624 10.495 5.147 1.00 69.69 110 TYR A C 1
ATOM 889 O O . TYR A 1 110 ? -6.360 9.794 4.179 1.00 69.69 110 TYR A O 1
ATOM 897 N N . ILE A 1 111 ? -6.081 11.703 5.320 1.00 80.44 111 ILE A N 1
ATOM 898 C CA . ILE A 1 111 ? -5.221 12.367 4.330 1.00 80.44 111 ILE A CA 1
ATOM 899 C C . ILE A 1 111 ? -3.748 12.299 4.734 1.00 80.44 111 ILE A C 1
ATOM 901 O O . ILE A 1 111 ? -2.874 12.189 3.875 1.00 80.44 111 ILE A O 1
ATOM 905 N N . LEU A 1 112 ? -3.459 12.345 6.036 1.00 82.62 112 LEU A N 1
ATOM 906 C CA . LEU A 1 112 ? -2.097 12.384 6.560 1.00 82.62 112 LEU A CA 1
ATOM 907 C C . LEU A 1 112 ? -1.223 11.221 6.066 1.00 82.62 112 LEU A C 1
ATOM 909 O O . LEU A 1 112 ? -0.109 11.507 5.632 1.00 82.62 112 LEU A O 1
ATOM 913 N N . PRO A 1 113 ? -1.699 9.956 6.027 1.00 85.06 113 PRO A N 1
ATOM 914 C CA . PRO A 1 113 ? -0.912 8.854 5.477 1.00 85.06 113 PRO A CA 1
ATOM 915 C C . PRO A 1 113 ? -0.505 9.085 4.015 1.00 85.06 113 PRO A C 1
ATOM 917 O O . PRO A 1 113 ? 0.639 8.829 3.651 1.00 85.06 113 PRO A O 1
ATOM 920 N N . PHE A 1 114 ? -1.387 9.660 3.189 1.00 87.44 114 PHE A N 1
ATOM 921 C CA . PHE A 1 114 ? -1.075 9.974 1.791 1.00 87.44 114 PHE A CA 1
ATOM 922 C C . PHE A 1 114 ? -0.036 11.083 1.660 1.00 87.44 114 PHE A C 1
ATOM 924 O O . PHE A 1 114 ? 0.850 10.982 0.817 1.00 87.44 114 PHE A O 1
ATOM 931 N N . ILE A 1 115 ? -0.108 12.127 2.490 1.00 87.75 115 ILE A N 1
ATOM 932 C CA . ILE A 1 115 ? 0.884 13.213 2.477 1.00 87.75 115 ILE A CA 1
ATOM 933 C C . ILE A 1 115 ? 2.240 12.689 2.964 1.00 87.75 115 ILE A C 1
ATOM 935 O O . ILE A 1 115 ? 3.261 12.897 2.306 1.00 87.75 115 ILE A O 1
ATOM 939 N N . CYS A 1 116 ? 2.246 11.975 4.091 1.00 88.25 116 CYS A N 1
ATOM 940 C CA . CYS A 1 116 ? 3.451 11.404 4.683 1.00 88.25 116 CYS A CA 1
ATOM 941 C C . CYS A 1 116 ? 4.096 10.336 3.804 1.00 88.25 116 CYS A C 1
ATOM 943 O O . CYS A 1 116 ? 5.305 10.165 3.894 1.00 88.25 116 CYS A O 1
ATOM 945 N N . ALA A 1 117 ? 3.332 9.655 2.949 1.00 90.19 117 ALA A N 1
ATOM 946 C CA . ALA A 1 117 ? 3.886 8.750 1.952 1.00 90.19 117 ALA A CA 1
ATOM 947 C C . ALA A 1 117 ? 4.311 9.468 0.667 1.00 90.19 117 ALA A C 1
ATOM 949 O O . ALA A 1 117 ? 5.373 9.191 0.115 1.00 90.19 117 ALA A O 1
ATOM 950 N N . GLY A 1 118 ? 3.504 10.420 0.202 1.00 88.88 118 GLY A N 1
ATOM 951 C CA . GLY A 1 118 ? 3.706 11.122 -1.061 1.00 88.88 118 GLY A CA 1
ATOM 952 C C . GLY A 1 118 ? 4.966 11.980 -1.081 1.00 88.88 118 GLY A C 1
ATOM 953 O O . GLY A 1 118 ? 5.683 11.957 -2.075 1.00 88.88 118 GLY A O 1
ATOM 954 N N . ILE A 1 119 ? 5.273 12.692 0.008 1.00 90.25 119 ILE A N 1
ATOM 955 C CA . ILE A 1 119 ? 6.478 13.534 0.095 1.00 90.25 119 ILE A CA 1
ATOM 956 C C . ILE A 1 119 ? 7.766 12.701 -0.060 1.00 90.25 119 ILE A C 1
ATOM 958 O O . ILE A 1 119 ? 8.515 12.965 -1.002 1.00 90.25 119 ILE A O 1
ATOM 962 N N . PRO A 1 120 ? 8.045 11.690 0.788 1.00 88.69 120 PRO A N 1
ATOM 963 C CA . PRO A 1 120 ? 9.248 10.876 0.637 1.00 88.69 120 PRO A CA 1
ATOM 964 C C . PRO A 1 120 ? 9.244 10.087 -0.674 1.00 88.69 120 PRO A C 1
ATOM 966 O O . PRO A 1 120 ? 10.279 10.027 -1.332 1.00 88.69 120 PRO A O 1
ATOM 969 N N . ALA A 1 121 ? 8.093 9.570 -1.122 1.00 88.81 121 ALA A N 1
ATOM 970 C CA . ALA A 1 121 ? 8.016 8.880 -2.408 1.00 88.81 121 ALA A CA 1
ATOM 971 C C . ALA A 1 121 ? 8.391 9.797 -3.585 1.00 88.81 121 ALA A C 1
ATOM 973 O O . ALA A 1 121 ? 9.123 9.372 -4.480 1.00 88.81 121 ALA A O 1
ATOM 974 N N . ALA A 1 122 ? 7.937 11.054 -3.576 1.00 88.19 122 ALA A N 1
ATOM 975 C CA . ALA A 1 122 ? 8.259 12.041 -4.602 1.00 88.19 122 ALA A CA 1
ATOM 976 C C . ALA A 1 122 ? 9.735 12.459 -4.564 1.00 88.19 122 ALA A C 1
ATOM 978 O O . ALA A 1 122 ? 10.364 12.527 -5.619 1.00 88.19 122 ALA A O 1
ATOM 979 N N . ILE A 1 123 ? 10.298 12.692 -3.373 1.00 89.75 123 ILE A N 1
ATOM 980 C CA . ILE A 1 123 ? 11.722 13.031 -3.206 1.00 89.75 123 ILE A CA 1
ATOM 981 C C . ILE A 1 123 ? 12.591 11.896 -3.751 1.00 89.75 123 ILE A C 1
ATOM 983 O O . ILE A 1 123 ? 13.397 12.113 -4.656 1.00 89.75 123 ILE A O 1
ATOM 987 N N . SER A 1 124 ? 12.366 10.667 -3.282 1.00 86.25 124 SER A N 1
ATOM 988 C CA . SER A 1 124 ? 13.120 9.503 -3.743 1.00 86.25 124 SER A CA 1
ATOM 989 C C . SER A 1 124 ? 12.901 9.224 -5.230 1.00 86.25 124 SER A C 1
ATOM 991 O O . SER A 1 124 ? 13.824 8.783 -5.906 1.00 86.25 124 SER A O 1
ATOM 993 N N . TYR A 1 125 ? 11.713 9.498 -5.779 1.00 83.94 125 TYR A N 1
ATOM 994 C CA . TYR A 1 125 ? 11.502 9.411 -7.221 1.00 83.94 125 TYR A CA 1
ATOM 995 C C . TYR A 1 125 ? 12.365 10.420 -7.983 1.00 83.94 125 TYR A C 1
ATOM 997 O O . TYR A 1 125 ? 13.021 10.033 -8.942 1.00 83.94 125 TYR A O 1
ATOM 1005 N N . ILE A 1 126 ? 12.406 11.689 -7.570 1.00 87.75 126 ILE A N 1
ATOM 1006 C CA . ILE A 1 126 ? 13.196 12.724 -8.255 1.00 87.75 126 ILE A CA 1
ATOM 1007 C C . ILE A 1 126 ? 14.690 12.382 -8.226 1.00 87.75 126 ILE A C 1
ATOM 1009 O O . ILE A 1 126 ? 15.353 12.495 -9.259 1.00 87.75 126 ILE A O 1
ATOM 1013 N N . GLU A 1 127 ? 15.198 11.928 -7.081 1.00 86.69 127 GLU A N 1
ATOM 1014 C CA . GLU A 1 127 ? 16.616 11.596 -6.900 1.00 86.69 127 GLU A CA 1
ATOM 1015 C C . GLU A 1 127 ? 17.020 10.284 -7.586 1.00 86.69 127 GLU A C 1
ATOM 1017 O O . GLU A 1 127 ? 18.128 10.180 -8.109 1.00 86.69 127 GLU A O 1
ATOM 1022 N N . LEU A 1 128 ? 16.131 9.285 -7.613 1.00 82.31 128 LEU A N 1
ATOM 1023 C CA . LEU A 1 128 ? 16.465 7.917 -8.026 1.00 82.31 128 LEU A CA 1
ATOM 1024 C C . LEU A 1 128 ? 15.691 7.435 -9.262 1.00 82.31 128 LEU A C 1
ATOM 1026 O O . LEU A 1 128 ? 15.683 6.237 -9.543 1.00 82.31 128 LEU A O 1
ATOM 1030 N N . LYS A 1 129 ? 15.058 8.331 -10.037 1.00 78.38 129 LYS A N 1
ATOM 1031 C CA . LYS A 1 129 ? 14.213 7.991 -11.209 1.00 78.38 129 LYS A CA 1
ATOM 1032 C C . LYS A 1 129 ? 14.869 7.055 -12.231 1.00 78.38 129 LYS A C 1
ATOM 1034 O O . LYS A 1 129 ? 14.153 6.384 -12.975 1.00 78.38 129 LYS A O 1
ATOM 1039 N N . GLU A 1 130 ? 16.197 7.060 -12.318 1.00 73.50 130 GLU A N 1
ATOM 1040 C CA . GLU A 1 130 ? 16.996 6.259 -13.258 1.00 73.50 130 GLU A CA 1
ATOM 1041 C C . GLU A 1 130 ? 17.170 4.808 -12.777 1.00 73.50 130 GLU A C 1
ATOM 1043 O O . GLU A 1 130 ? 17.402 3.906 -13.579 1.00 73.50 130 GLU A O 1
ATOM 1048 N N . TYR A 1 131 ? 16.964 4.554 -11.481 1.00 71.81 131 TYR A N 1
ATOM 1049 C CA . TYR A 1 131 ? 17.110 3.233 -10.866 1.00 71.81 131 TYR A CA 1
ATOM 1050 C C . TYR A 1 131 ? 15.822 2.396 -10.860 1.00 71.81 131 TYR A C 1
ATOM 1052 O O . TYR A 1 131 ? 15.863 1.177 -10.683 1.00 71.81 131 TYR A O 1
ATOM 1060 N N . TYR A 1 132 ? 14.669 3.021 -11.115 1.00 68.00 132 TYR A N 1
ATOM 1061 C CA . TYR A 1 132 ? 13.370 2.334 -11.118 1.00 6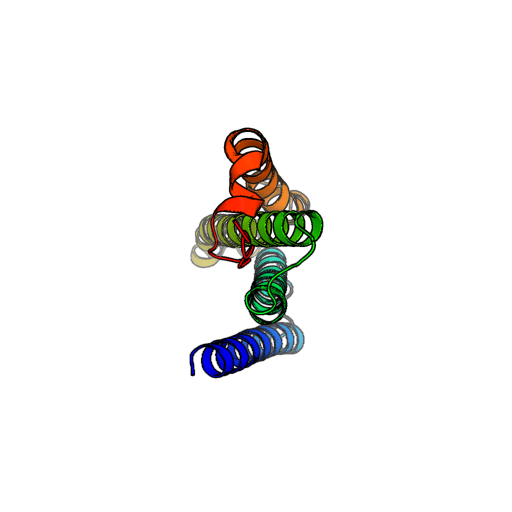8.00 132 TYR A CA 1
ATOM 1062 C C . TYR A 1 132 ? 13.210 1.291 -12.233 1.00 68.00 132 TYR A C 1
ATOM 1064 O O . TYR A 1 132 ? 12.396 0.387 -12.084 1.00 68.00 132 TYR A O 1
ATOM 1072 N N . ALA A 1 133 ? 13.967 1.400 -13.329 1.00 62.66 133 ALA A N 1
ATOM 1073 C CA . ALA A 1 133 ? 13.957 0.427 -14.426 1.00 62.66 133 ALA A CA 1
ATOM 1074 C C . ALA A 1 133 ? 15.199 -0.487 -14.446 1.00 62.66 133 ALA A C 1
ATOM 1076 O O . ALA A 1 133 ? 15.182 -1.524 -15.102 1.00 62.66 133 ALA A O 1
ATOM 1077 N N . SER A 1 134 ? 16.275 -0.120 -13.738 1.00 57.19 134 SER A N 1
ATOM 1078 C CA . SER A 1 134 ? 17.602 -0.738 -13.896 1.00 57.19 134 SER A CA 1
ATOM 1079 C C . SER A 1 134 ? 17.999 -1.709 -12.784 1.00 57.19 134 SER A C 1
ATOM 1081 O O . SER A 1 134 ? 18.975 -2.438 -12.929 1.00 57.19 134 SER A O 1
ATOM 1083 N N . THR A 1 135 ? 17.256 -1.758 -11.676 1.00 52.97 135 THR A N 1
ATOM 1084 C CA . THR A 1 135 ? 17.655 -2.544 -10.495 1.00 52.97 135 THR A CA 1
ATOM 1085 C C . THR A 1 135 ? 17.478 -4.054 -10.654 1.00 52.97 135 THR A C 1
ATOM 1087 O O . THR A 1 135 ? 17.982 -4.802 -9.824 1.00 52.97 135 THR A O 1
ATOM 1090 N N . GLY A 1 136 ? 16.797 -4.545 -11.695 1.00 51.72 136 GLY A N 1
ATOM 1091 C CA . GLY A 1 136 ? 16.688 -5.986 -11.970 1.00 51.72 136 GLY A CA 1
ATOM 1092 C C . GLY A 1 136 ? 15.916 -6.801 -10.917 1.00 51.72 136 GLY A C 1
ATOM 1093 O O . GLY A 1 136 ? 15.735 -8.001 -11.093 1.00 51.72 136 GLY A O 1
ATOM 1094 N N . VAL A 1 137 ? 15.447 -6.167 -9.833 1.00 52.19 137 VAL A N 1
ATOM 1095 C CA . VAL A 1 137 ? 14.746 -6.816 -8.707 1.00 52.19 137 VAL A CA 1
ATOM 1096 C C . VAL A 1 137 ? 13.272 -7.084 -9.035 1.00 52.19 137 VAL A C 1
ATOM 1098 O O . VAL A 1 137 ? 12.689 -8.039 -8.528 1.00 52.19 137 VAL A O 1
ATOM 1101 N N . HIS A 1 138 ? 12.674 -6.262 -9.903 1.00 50.22 138 HIS A N 1
ATOM 1102 C CA . HIS A 1 138 ? 11.248 -6.333 -10.255 1.00 50.22 138 HIS A CA 1
ATOM 1103 C C . HIS A 1 138 ? 10.984 -6.452 -11.758 1.00 50.22 138 HIS A C 1
ATOM 1105 O O . HIS A 1 138 ? 9.860 -6.735 -12.153 1.00 50.22 138 HIS A O 1
ATOM 1111 N N . CYS A 1 139 ? 12.013 -6.269 -12.588 1.00 51.16 139 CYS A N 1
ATOM 1112 C CA . CYS A 1 139 ? 11.936 -6.459 -14.028 1.00 51.16 139 CYS A CA 1
ATOM 1113 C C . CYS A 1 139 ? 13.266 -7.003 -14.526 1.00 51.16 139 CYS A C 1
ATOM 1115 O O . CYS A 1 139 ? 14.298 -6.339 -14.422 1.00 51.16 139 CYS A O 1
ATOM 1117 N N . PHE A 1 140 ? 13.239 -8.192 -15.110 1.00 44.53 140 PHE A N 1
ATOM 1118 C CA . PHE A 1 140 ? 14.366 -8.696 -15.877 1.00 44.53 140 PHE A CA 1
ATOM 1119 C C . PHE A 1 140 ? 14.359 -8.000 -17.239 1.00 44.53 140 PHE A C 1
ATOM 1121 O O . PHE A 1 140 ? 13.812 -8.525 -18.207 1.00 44.53 140 PHE A O 1
ATOM 1128 N N . VAL A 1 141 ? 14.932 -6.797 -17.326 1.00 39.44 141 VAL A N 1
ATOM 1129 C CA . VAL A 1 141 ? 15.305 -6.247 -18.632 1.00 39.44 141 VAL A CA 1
ATOM 1130 C C . VAL A 1 141 ? 16.469 -7.101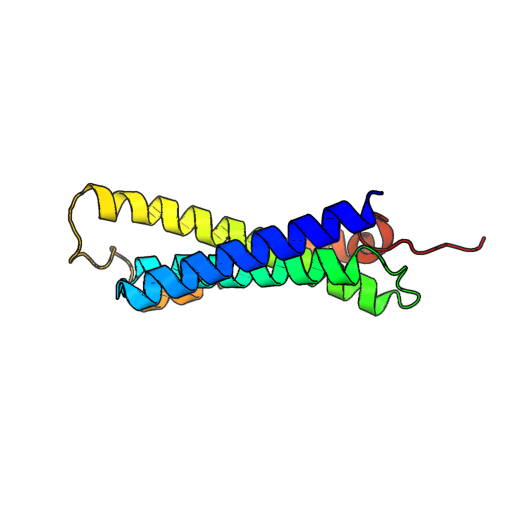 -19.123 1.00 39.44 141 VAL A C 1
ATOM 1132 O O . VAL A 1 141 ? 17.602 -6.954 -18.667 1.00 39.44 141 VAL A O 1
ATOM 1135 N N . VAL A 1 142 ? 16.178 -8.060 -20.002 1.00 39.91 142 VAL A N 1
ATOM 1136 C CA . VAL A 1 142 ? 17.217 -8.804 -20.716 1.00 39.91 142 VAL A CA 1
ATOM 1137 C C . VAL A 1 142 ? 17.851 -7.818 -21.687 1.00 39.91 142 VAL A C 1
ATOM 1139 O O . VAL A 1 142 ? 17.327 -7.566 -22.770 1.00 39.91 142 VAL A O 1
ATOM 1142 N N . VAL A 1 143 ? 18.953 -7.205 -21.268 1.00 37.91 143 VAL A N 1
ATOM 1143 C CA . VAL A 1 143 ? 19.793 -6.421 -22.166 1.00 37.91 143 VAL A CA 1
ATOM 1144 C C . VAL A 1 143 ? 20.481 -7.428 -23.086 1.00 37.91 143 VAL A C 1
ATOM 1146 O O . VAL A 1 143 ? 21.445 -8.079 -22.694 1.00 37.91 143 VAL A O 1
ATOM 1149 N N . PHE A 1 144 ? 19.944 -7.618 -24.292 1.00 33.50 144 PHE A N 1
ATOM 1150 C CA . PHE A 1 144 ? 20.682 -8.280 -25.363 1.00 33.50 144 PHE A CA 1
ATOM 1151 C C . PHE A 1 144 ? 21.775 -7.310 -25.829 1.00 33.50 144 PHE A C 1
ATOM 1153 O O . PHE A 1 144 ? 21.520 -6.436 -26.656 1.00 33.50 144 PHE A O 1
ATOM 1160 N N . THR A 1 145 ? 22.964 -7.425 -25.240 1.00 33.19 145 THR A N 1
ATOM 1161 C CA . THR A 1 145 ? 24.227 -6.974 -25.848 1.00 33.19 145 THR A CA 1
ATOM 1162 C C . THR A 1 145 ? 24.902 -8.144 -26.527 1.00 33.19 145 THR A C 1
ATOM 1164 O O . THR A 1 145 ? 25.030 -9.188 -25.845 1.00 33.19 145 THR A O 1
#

Sequence (145 aa):
MTKIFFYVATFWVVLWTLITIITNFVCKEFGHHRSIGLLEELAIIVLWVFLGVFVWDPFTNETLCKATGIVLHFTLIFIMACLVFEAFFARSIVKGNSEKNGSLPAFLNYILPFICAGIPAAISYIELKEYYASTGVHCFVVVFT

Foldseek 3Di:
DVLVVLLVVLCVLLVVLVVVVVVCVVVVVDALLVLLVNVLSVLSNQLSVLQNPQQPDAPPDLVVQLVSLLSNQLSVQLNVLSVVLNVVCVVVVVVPPSVDPDVDDSVCSNCRSVVSSVVVSVVCCVVCVVVSRPVCRRHPPPPPD

Secondary structure (DSSP, 8-state):
-HHHHHHHHHHHHHHHHHHHHHHHHHTT---HHHHHHHHHHHHHHHHHHHHHHHTTS--S-HHHHHHHHHHHHHHHHHHHHHHHHHHHHHHHHHTT-TT---SS-TTHHHHHHHHHHHHHHHHHHHHHTTTTTTSSSS-------

Radius of gyration: 18.21 Å; chains: 1; bounding box: 44×40×54 Å

pLDDT: mean 76.49, std 16.02, range [33.19, 96.94]